Protein AF-A0A6M1ZIT8-F1 (afdb_monomer_lite)

Sequence (82 aa):
MSIKLLSLKPTQILSKGSILKILSISQTQNPFFAIVEEHQDKAYVLLYSRNGDPQGGKRIDLTKEQLKWIKKNTKKVFEYPK

Radius of gyration: 11.82 Å; chains: 1; bounding box: 29×26×26 Å

Structure (mmCIF, N/CA/C/O backbone):
data_AF-A0A6M1ZIT8-F1
#
_entry.id   AF-A0A6M1ZIT8-F1
#
loop_
_atom_site.group_PDB
_atom_site.id
_atom_site.type_symbol
_atom_site.label_atom_id
_atom_site.label_alt_id
_atom_site.label_comp_id
_atom_site.label_asym_id
_atom_site.label_entity_id
_atom_site.label_seq_id
_atom_site.pdbx_PDB_ins_code
_atom_site.Cartn_x
_atom_site.Cartn_y
_atom_site.Cartn_z
_atom_site.occupancy
_atom_site.B_iso_or_equiv
_atom_site.auth_seq_id
_atom_site.auth_comp_id
_atom_site.auth_asym_id
_atom_site.auth_atom_id
_atom_site.pdbx_PDB_model_num
ATOM 1 N N . MET A 1 1 ? -18.379 10.556 -7.822 1.00 55.00 1 MET A N 1
ATOM 2 C CA . MET A 1 1 ? -17.366 9.673 -7.233 1.00 55.00 1 MET A CA 1
ATOM 3 C C . MET A 1 1 ? -16.032 10.286 -7.591 1.00 55.00 1 MET A C 1
ATOM 5 O O . MET A 1 1 ? -15.733 10.351 -8.773 1.00 55.00 1 MET A O 1
ATOM 9 N N . SER A 1 2 ? -15.327 10.843 -6.610 1.00 61.16 2 SER A N 1
ATOM 10 C CA . SER A 1 2 ? -13.969 11.363 -6.792 1.00 61.16 2 SER A CA 1
ATOM 11 C C . SER A 1 2 ? -13.014 10.305 -6.269 1.00 61.16 2 SER A C 1
ATOM 13 O O . SER A 1 2 ? -13.162 9.873 -5.127 1.00 61.16 2 SER A O 1
ATOM 15 N N . ILE A 1 3 ? -12.092 9.857 -7.113 1.00 69.50 3 ILE A N 1
ATOM 16 C CA . ILE A 1 3 ? -11.038 8.916 -6.732 1.00 69.50 3 ILE A CA 1
ATOM 17 C C . ILE A 1 3 ? -9.834 9.763 -6.333 1.00 69.50 3 ILE A C 1
ATOM 19 O O . ILE A 1 3 ? -9.405 10.628 -7.106 1.00 69.50 3 ILE A O 1
ATOM 23 N N . LYS A 1 4 ? -9.309 9.544 -5.122 1.00 77.44 4 LYS A N 1
ATOM 24 C CA . LYS A 1 4 ? -8.056 10.180 -4.696 1.00 77.44 4 LYS A CA 1
ATOM 25 C C . LYS A 1 4 ? -6.926 9.175 -4.788 1.00 77.44 4 LYS A C 1
ATOM 27 O O . LYS A 1 4 ? -6.980 8.112 -4.181 1.00 77.44 4 LYS A O 1
ATOM 32 N N . LEU A 1 5 ? -5.893 9.543 -5.524 1.00 78.94 5 LEU A N 1
ATOM 33 C CA . LEU A 1 5 ? -4.664 8.788 -5.681 1.00 78.94 5 LEU A CA 1
ATOM 34 C C . LEU A 1 5 ? -3.595 9.396 -4.782 1.00 78.94 5 LEU A C 1
ATOM 36 O O . LEU A 1 5 ? -3.176 10.541 -4.953 1.00 78.94 5 LEU A O 1
ATOM 40 N N . LEU A 1 6 ? -3.147 8.619 -3.807 1.00 80.06 6 LEU A N 1
ATOM 41 C CA . LEU A 1 6 ? -2.156 9.017 -2.820 1.00 80.06 6 LEU A CA 1
ATOM 42 C C . LEU A 1 6 ? -0.856 8.261 -3.101 1.00 80.06 6 LEU A C 1
ATOM 44 O O . LEU A 1 6 ? -0.760 7.058 -2.873 1.00 80.06 6 LEU A O 1
ATOM 48 N N . SER A 1 7 ? 0.158 8.963 -3.604 1.00 80.38 7 SER A N 1
ATOM 49 C CA . SER A 1 7 ? 1.479 8.378 -3.847 1.00 80.38 7 SER A CA 1
ATOM 50 C C . SER A 1 7 ? 2.336 8.441 -2.583 1.00 80.38 7 SER A C 1
ATOM 52 O O . SER A 1 7 ? 2.672 9.526 -2.097 1.00 80.38 7 SER A O 1
ATOM 54 N N . LEU A 1 8 ? 2.704 7.283 -2.039 1.00 75.94 8 LEU A N 1
ATOM 55 C CA . LEU A 1 8 ? 3.501 7.180 -0.817 1.00 75.94 8 LEU A CA 1
ATOM 56 C C . LEU A 1 8 ? 4.992 7.438 -1.071 1.00 75.94 8 LEU A C 1
ATOM 58 O O . LEU A 1 8 ? 5.535 7.141 -2.135 1.00 75.94 8 LEU A O 1
ATOM 62 N N . LYS A 1 9 ? 5.680 7.986 -0.061 1.00 72.06 9 LYS A N 1
ATOM 63 C CA . LYS A 1 9 ? 7.135 8.200 -0.117 1.00 72.06 9 LYS A CA 1
ATOM 64 C C . LYS A 1 9 ? 7.879 6.851 -0.212 1.00 72.06 9 LYS A C 1
ATOM 66 O O . LYS A 1 9 ? 7.580 5.965 0.587 1.00 72.06 9 LYS A O 1
ATOM 71 N N . PRO A 1 10 ? 8.910 6.708 -1.070 1.00 68.75 10 PRO A N 1
ATOM 72 C CA . PRO A 1 10 ? 9.675 5.459 -1.211 1.00 68.75 10 PRO A CA 1
ATOM 73 C C . PRO A 1 10 ? 10.277 4.941 0.104 1.00 68.75 10 PRO A C 1
ATOM 75 O O . PRO A 1 10 ? 10.309 3.741 0.363 1.00 68.75 10 PRO A O 1
ATOM 78 N N . THR A 1 11 ? 10.685 5.847 0.997 1.00 69.50 11 THR A N 1
ATOM 79 C CA . THR A 1 11 ? 11.215 5.505 2.328 1.00 69.50 11 THR A CA 1
ATOM 80 C C . THR A 1 11 ? 10.211 4.756 3.206 1.00 69.50 11 THR A C 1
ATOM 82 O O . THR A 1 11 ? 10.605 3.956 4.048 1.00 69.50 11 THR A O 1
ATOM 85 N N . GLN A 1 12 ? 8.913 4.976 2.992 1.00 68.25 12 GLN A N 1
ATOM 86 C CA . GLN A 1 12 ? 7.826 4.331 3.730 1.00 68.25 12 GLN A CA 1
ATOM 87 C C . GLN A 1 12 ? 7.438 2.967 3.149 1.00 68.25 12 GLN A C 1
ATOM 89 O O . GLN A 1 12 ? 6.711 2.217 3.794 1.00 68.25 12 GLN A O 1
ATOM 94 N N . ILE A 1 13 ? 7.932 2.648 1.950 1.00 69.06 13 ILE A N 1
ATOM 95 C CA . ILE A 1 13 ? 7.770 1.361 1.263 1.00 69.06 13 ILE A CA 1
ATOM 96 C C . ILE A 1 13 ? 8.912 0.415 1.653 1.00 69.06 13 ILE A C 1
ATOM 98 O O . ILE A 1 13 ? 8.678 -0.736 2.012 1.00 69.06 13 ILE A O 1
ATOM 102 N N . LEU A 1 14 ? 10.142 0.937 1.635 1.00 65.38 14 LEU A N 1
ATOM 103 C CA . LEU A 1 14 ? 11.382 0.170 1.794 1.00 65.38 14 LEU A CA 1
ATOM 104 C C . LEU A 1 14 ? 11.794 -0.071 3.259 1.00 65.38 14 LEU A C 1
ATOM 106 O O . LEU A 1 14 ? 12.714 -0.842 3.522 1.00 65.38 14 LEU A O 1
ATOM 110 N N . SER A 1 15 ? 11.148 0.583 4.229 1.00 65.06 15 SER A N 1
ATOM 111 C CA . SER A 1 15 ? 11.488 0.424 5.650 1.00 65.06 15 SER A CA 1
ATOM 112 C C . SER A 1 15 ? 10.962 -0.897 6.240 1.00 65.06 15 SER A C 1
ATOM 114 O O . SER A 1 15 ? 9.874 -1.352 5.898 1.00 65.06 15 SER A O 1
ATOM 116 N N . LYS A 1 16 ? 11.690 -1.499 7.198 1.00 52.75 16 LYS A N 1
ATOM 117 C CA . LYS A 1 16 ? 11.333 -2.769 7.886 1.00 52.75 16 LYS A CA 1
ATOM 118 C C . LYS A 1 16 ? 9.993 -2.738 8.659 1.00 52.75 16 LYS A C 1
ATOM 120 O O . LYS A 1 16 ? 9.525 -3.803 9.081 1.00 52.75 16 LYS A O 1
ATOM 125 N N . GLY A 1 17 ? 9.388 -1.556 8.821 1.00 56.31 17 GLY A N 1
ATOM 126 C CA . GLY A 1 17 ? 8.051 -1.295 9.383 1.00 56.31 17 GLY A CA 1
ATOM 127 C C . GLY A 1 17 ? 7.124 -0.545 8.415 1.00 56.31 17 GLY A C 1
ATOM 128 O O . GLY A 1 17 ? 6.325 0.283 8.842 1.00 56.31 17 GLY A O 1
ATOM 129 N N . SER A 1 18 ? 7.289 -0.776 7.112 1.00 67.25 18 SER A N 1
ATOM 130 C CA . SER A 1 18 ? 6.562 -0.095 6.043 1.00 67.25 18 SER A CA 1
ATOM 131 C C . SER A 1 18 ? 5.050 -0.291 6.104 1.00 67.25 18 SER A C 1
ATOM 133 O O . SER A 1 18 ? 4.531 -1.246 6.691 1.00 67.25 18 SER A O 1
ATOM 135 N N . ILE A 1 19 ? 4.345 0.593 5.394 1.00 67.69 19 ILE A N 1
ATOM 136 C CA . ILE A 1 19 ? 2.903 0.493 5.131 1.00 67.69 19 ILE A CA 1
ATOM 137 C C . ILE A 1 19 ? 2.504 -0.923 4.665 1.00 67.69 19 ILE A C 1
ATOM 139 O O . ILE A 1 19 ? 1.422 -1.399 4.978 1.00 67.69 19 ILE A O 1
ATOM 143 N N . LEU A 1 20 ? 3.405 -1.637 3.982 1.00 68.75 20 LEU A N 1
ATOM 144 C CA . LEU A 1 20 ? 3.188 -2.995 3.485 1.00 68.75 20 LEU A CA 1
ATOM 145 C C . LEU A 1 20 ? 2.975 -4.002 4.616 1.00 68.75 20 LEU A C 1
ATOM 147 O O . LEU A 1 20 ? 2.103 -4.857 4.509 1.00 68.75 20 LEU A O 1
ATOM 151 N N . LYS A 1 21 ? 3.708 -3.873 5.727 1.00 69.25 21 LYS A N 1
ATOM 152 C CA . LYS A 1 21 ? 3.465 -4.676 6.933 1.00 69.25 21 LYS A CA 1
ATOM 153 C C . LYS A 1 21 ? 2.196 -4.237 7.654 1.00 69.25 21 LYS A C 1
ATOM 155 O O . LYS A 1 21 ? 1.389 -5.087 8.010 1.00 69.25 21 LYS A O 1
ATOM 160 N N . ILE A 1 22 ? 2.005 -2.926 7.827 1.00 68.56 22 ILE A N 1
ATOM 161 C CA . ILE A 1 22 ? 0.835 -2.358 8.525 1.00 68.56 22 ILE A CA 1
ATOM 162 C C . ILE A 1 22 ? -0.470 -2.790 7.844 1.00 68.56 22 ILE A C 1
ATOM 164 O O . ILE A 1 22 ? -1.449 -3.113 8.508 1.00 68.56 22 ILE A O 1
ATOM 168 N N . LEU A 1 23 ? -0.473 -2.831 6.514 1.00 68.88 23 LEU A N 1
ATOM 169 C CA . LEU A 1 23 ? -1.627 -3.203 5.700 1.00 68.88 23 LEU A CA 1
ATOM 170 C C . LEU A 1 23 ? -1.633 -4.695 5.313 1.00 68.88 23 LEU A C 1
ATOM 172 O O . LEU A 1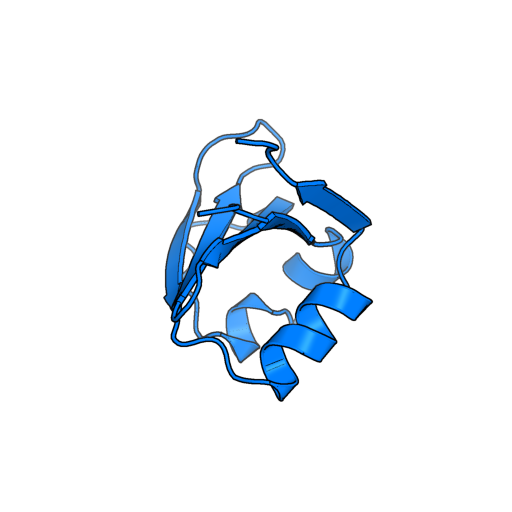 23 ? -2.527 -5.148 4.593 1.00 68.88 23 LEU A O 1
ATOM 176 N N . SER A 1 24 ? -0.646 -5.470 5.787 1.00 70.06 24 SER A N 1
ATOM 177 C CA . SER A 1 24 ? -0.448 -6.890 5.455 1.00 70.06 24 SER A CA 1
ATOM 178 C C . SER A 1 24 ? -0.579 -7.165 3.954 1.00 70.06 24 SER A C 1
ATOM 180 O O . SER A 1 24 ? -1.373 -8.003 3.514 1.00 70.06 24 SER A O 1
ATOM 182 N N . ILE A 1 25 ? 0.149 -6.388 3.158 1.00 71.38 25 ILE A N 1
ATOM 183 C CA . ILE A 1 25 ? 0.178 -6.496 1.706 1.00 71.38 25 ILE A CA 1
ATOM 184 C C . ILE A 1 25 ? 1.303 -7.452 1.339 1.00 71.38 25 ILE A C 1
ATOM 186 O O . ILE A 1 25 ? 2.479 -7.160 1.569 1.00 71.38 25 ILE A O 1
ATOM 190 N N . SER A 1 26 ? 0.929 -8.591 0.763 1.00 65.06 26 SER A N 1
ATOM 191 C CA . SER A 1 26 ? 1.883 -9.505 0.149 1.00 65.06 26 SER A CA 1
ATOM 192 C C . SER A 1 26 ? 2.507 -8.823 -1.063 1.00 65.06 26 SER A C 1
ATOM 194 O O . SER A 1 26 ? 1.806 -8.301 -1.929 1.00 65.06 26 SER A O 1
ATOM 196 N N . GLN A 1 27 ? 3.831 -8.806 -1.095 1.00 66.62 27 GLN A N 1
ATOM 197 C CA . GLN A 1 27 ? 4.634 -8.214 -2.157 1.00 66.62 27 GLN A CA 1
ATOM 198 C C . GLN A 1 27 ? 5.382 -9.343 -2.854 1.00 66.62 27 GLN A C 1
ATOM 200 O O . GLN A 1 27 ? 5.966 -10.199 -2.192 1.00 66.62 27 GLN A O 1
ATOM 205 N N . THR A 1 28 ? 5.328 -9.350 -4.182 1.00 62.19 28 THR A N 1
ATOM 206 C CA . THR A 1 28 ? 5.990 -10.376 -4.996 1.00 62.19 28 THR A CA 1
ATOM 207 C C . THR A 1 28 ? 7.486 -10.076 -5.139 1.00 62.19 28 THR A C 1
ATOM 209 O O . THR A 1 28 ? 8.303 -10.989 -5.138 1.00 62.19 28 THR A O 1
ATOM 212 N N . GLN A 1 29 ? 7.851 -8.789 -5.211 1.00 67.81 29 GLN A N 1
ATOM 213 C CA . GLN A 1 29 ? 9.229 -8.275 -5.181 1.00 67.81 29 GLN A CA 1
ATOM 214 C C . GLN A 1 29 ? 9.272 -6.935 -4.431 1.00 67.81 29 GLN A C 1
ATOM 216 O O . GLN A 1 29 ? 8.219 -6.387 -4.115 1.00 67.81 29 GLN A O 1
ATOM 221 N N . ASN A 1 30 ? 10.474 -6.392 -4.189 1.00 70.44 30 ASN A N 1
ATOM 222 C CA . ASN A 1 30 ? 10.676 -5.094 -3.533 1.00 70.44 30 ASN A CA 1
ATOM 223 C C . ASN A 1 30 ? 10.070 -3.944 -4.366 1.00 70.44 30 ASN A C 1
ATOM 225 O O . ASN A 1 30 ? 10.656 -3.546 -5.379 1.00 70.44 30 ASN A O 1
ATOM 229 N N . PRO A 1 31 ? 8.940 -3.356 -3.944 1.00 74.94 31 PRO A N 1
ATOM 230 C CA . PRO A 1 31 ? 8.319 -2.261 -4.666 1.00 74.94 31 PRO A CA 1
ATOM 231 C C . PRO A 1 31 ? 9.040 -0.944 -4.354 1.00 74.94 31 PRO A C 1
ATOM 233 O O . PRO A 1 31 ? 9.566 -0.739 -3.260 1.00 74.94 31 PRO A O 1
ATOM 236 N N . PHE A 1 32 ? 9.068 -0.030 -5.324 1.00 74.94 32 PHE A N 1
ATOM 237 C CA . PHE A 1 32 ? 9.737 1.267 -5.191 1.00 74.94 32 PHE A CA 1
ATOM 238 C C . PHE A 1 32 ? 8.769 2.375 -4.768 1.00 74.94 32 PHE A C 1
ATOM 240 O O . PHE A 1 32 ? 9.129 3.265 -3.995 1.00 74.94 32 PHE A O 1
ATOM 247 N N . PHE A 1 33 ? 7.527 2.320 -5.249 1.00 76.31 33 PHE A N 1
ATOM 248 C CA . PHE A 1 33 ? 6.463 3.229 -4.838 1.00 76.31 33 PHE A CA 1
ATOM 249 C C . PHE A 1 33 ? 5.135 2.486 -4.695 1.00 76.31 33 PHE A C 1
ATOM 251 O O . PHE A 1 33 ? 4.907 1.463 -5.337 1.00 76.31 33 PHE A O 1
ATOM 258 N N . ALA A 1 34 ? 4.261 3.011 -3.835 1.00 79.75 34 ALA A N 1
ATOM 259 C CA . ALA A 1 34 ? 2.877 2.570 -3.750 1.00 79.75 34 ALA A CA 1
ATOM 260 C C . ALA A 1 34 ? 1.934 3.734 -4.003 1.00 79.75 34 ALA A C 1
ATOM 262 O O . ALA A 1 34 ? 2.209 4.885 -3.642 1.00 79.75 34 ALA A O 1
ATOM 263 N N . ILE A 1 35 ? 0.810 3.388 -4.599 1.00 82.94 35 ILE A N 1
ATOM 264 C CA . ILE A 1 35 ? -0.302 4.268 -4.882 1.00 82.94 35 ILE A CA 1
ATOM 265 C C . ILE A 1 35 ? -1.486 3.741 -4.085 1.00 82.94 35 ILE A C 1
ATOM 267 O O . ILE A 1 35 ? -1.804 2.558 -4.157 1.00 82.94 35 ILE A O 1
ATOM 271 N N . VAL A 1 36 ? -2.116 4.605 -3.298 1.00 83.06 36 VAL A N 1
ATOM 272 C CA . VAL A 1 36 ? -3.366 4.284 -2.613 1.00 83.06 36 VAL A CA 1
ATOM 273 C C . VAL A 1 36 ? -4.499 4.997 -3.326 1.00 83.06 36 VAL A C 1
ATOM 275 O O . VAL A 1 36 ? -4.539 6.224 -3.351 1.00 83.06 36 VAL A O 1
ATOM 278 N N . GLU A 1 37 ? -5.409 4.223 -3.894 1.00 84.81 37 GLU A N 1
ATOM 279 C CA . GLU A 1 37 ? -6.675 4.693 -4.440 1.00 84.81 37 GLU A CA 1
ATOM 280 C C . GLU A 1 37 ? -7.718 4.688 -3.328 1.00 84.81 37 GLU A C 1
ATOM 282 O O . GLU A 1 37 ? -8.152 3.632 -2.873 1.00 84.81 37 GLU A O 1
ATOM 287 N N . GLU A 1 38 ? -8.096 5.874 -2.860 1.00 80.12 38 GLU A N 1
ATOM 288 C CA . GLU A 1 38 ? -9.170 6.081 -1.889 1.00 80.12 38 GLU A CA 1
ATOM 289 C C . GLU A 1 38 ? -10.516 6.109 -2.635 1.00 80.12 38 GLU A C 1
ATOM 291 O O . GLU A 1 38 ? -10.783 7.015 -3.431 1.00 80.12 38 GLU A O 1
ATOM 296 N N . HIS A 1 39 ? -11.364 5.115 -2.364 1.00 78.56 39 HIS A N 1
ATOM 297 C CA . HIS A 1 39 ? -12.784 5.090 -2.721 1.00 78.56 39 HIS A CA 1
ATOM 298 C C . HIS A 1 39 ? -13.630 5.309 -1.455 1.00 78.56 39 HIS A C 1
ATOM 300 O O . HIS A 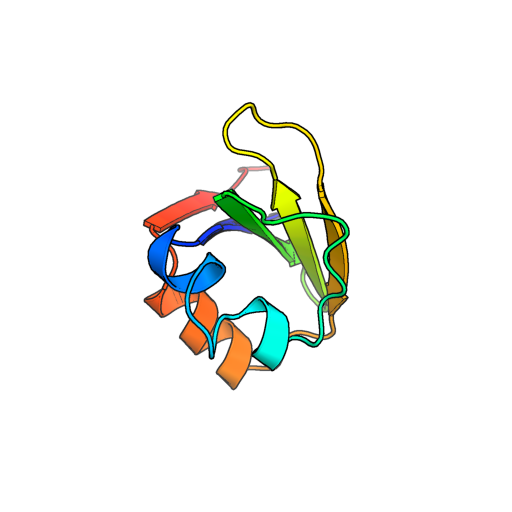1 39 ? -13.119 5.225 -0.342 1.00 78.56 39 HIS A O 1
ATOM 306 N N . GLN A 1 40 ? -14.931 5.588 -1.613 1.00 72.38 40 GLN A N 1
ATOM 307 C CA . GLN A 1 40 ? -15.813 5.996 -0.503 1.00 72.38 40 GLN A CA 1
ATOM 308 C C . GLN A 1 40 ? -15.760 5.067 0.721 1.00 72.38 40 GLN A C 1
ATOM 310 O O . GLN A 1 40 ? -15.648 5.565 1.836 1.00 72.38 40 GLN A O 1
ATOM 315 N N . ASP A 1 41 ? -15.770 3.750 0.513 1.00 72.88 41 ASP A N 1
ATOM 316 C CA . ASP A 1 41 ? -15.787 2.769 1.609 1.00 72.88 41 ASP A CA 1
ATOM 317 C C . ASP A 1 41 ? -14.513 1.927 1.698 1.00 72.88 41 ASP A C 1
ATOM 319 O O . ASP A 1 41 ? -14.347 1.136 2.622 1.00 72.88 41 ASP A O 1
ATOM 323 N N . LYS A 1 42 ? -13.630 2.016 0.699 1.00 80.19 42 LYS A N 1
ATOM 324 C CA . LYS A 1 42 ? -12.528 1.065 0.511 1.00 80.19 42 LYS A CA 1
ATOM 325 C C . LYS A 1 42 ? -11.343 1.736 -0.134 1.00 80.19 42 LYS A C 1
ATOM 327 O O . LYS A 1 42 ? -11.487 2.754 -0.802 1.00 80.19 42 LYS A O 1
ATOM 332 N N . ALA A 1 43 ? -10.185 1.112 -0.010 1.00 82.94 43 ALA A N 1
ATOM 333 C CA . ALA A 1 43 ? -9.026 1.555 -0.746 1.00 82.94 43 ALA A CA 1
ATOM 334 C C . ALA A 1 43 ? -8.268 0.416 -1.393 1.00 82.94 43 ALA A C 1
ATOM 336 O O . ALA A 1 43 ? -8.230 -0.707 -0.885 1.00 82.94 43 ALA A O 1
ATOM 337 N N . TYR A 1 44 ? -7.638 0.738 -2.511 1.00 84.19 44 TYR A N 1
ATOM 338 C CA . TYR A 1 44 ? -6.738 -0.163 -3.202 1.00 84.19 44 TYR A CA 1
ATOM 339 C C . TYR A 1 44 ? -5.329 0.358 -3.045 1.00 84.19 44 TYR A C 1
ATOM 341 O O . TYR A 1 44 ? -5.030 1.500 -3.376 1.00 84.19 44 TYR A O 1
ATOM 349 N N . VAL A 1 45 ? -4.460 -0.480 -2.501 1.00 83.62 45 VAL A N 1
ATOM 350 C CA . VAL A 1 45 ? -3.038 -0.180 -2.434 1.00 83.62 45 VAL A CA 1
ATOM 351 C C . VAL A 1 45 ? -2.390 -0.937 -3.571 1.00 83.62 45 VAL A C 1
ATOM 353 O O . VAL A 1 45 ? -2.389 -2.166 -3.572 1.00 83.62 45 VAL A O 1
ATOM 356 N N . LEU A 1 46 ? -1.866 -0.198 -4.534 1.00 84.50 46 LEU A N 1
ATOM 357 C CA . LEU A 1 46 ? -1.183 -0.698 -5.714 1.00 84.50 46 LEU A CA 1
ATOM 358 C C . LEU A 1 46 ? 0.316 -0.471 -5.537 1.00 84.50 46 LEU A C 1
ATOM 360 O O . LEU A 1 46 ? 0.754 0.620 -5.170 1.00 84.50 46 LEU A O 1
ATOM 364 N N . LEU A 1 47 ? 1.104 -1.514 -5.761 1.00 82.94 47 LEU A N 1
ATOM 365 C CA . LEU A 1 47 ? 2.553 -1.504 -5.613 1.00 82.94 47 LEU A CA 1
ATOM 366 C C . LEU A 1 47 ? 3.202 -1.504 -6.985 1.00 82.94 47 LEU A C 1
ATOM 368 O O . LEU A 1 47 ? 2.783 -2.256 -7.862 1.00 82.94 47 LEU A O 1
ATOM 372 N N . TYR A 1 48 ? 4.257 -0.713 -7.146 1.00 82.38 48 TYR A N 1
ATOM 373 C CA . TYR A 1 48 ? 4.949 -0.571 -8.419 1.00 82.38 48 TYR A CA 1
ATOM 374 C C . TYR A 1 48 ? 6.468 -0.649 -8.264 1.00 82.38 48 TYR A C 1
ATOM 376 O O . TYR A 1 48 ? 7.041 -0.224 -7.253 1.00 82.38 48 TYR A O 1
ATOM 384 N N . SER A 1 49 ? 7.126 -1.187 -9.291 1.00 81.19 49 SER A N 1
ATOM 385 C CA . SER A 1 49 ? 8.579 -1.166 -9.462 1.00 81.19 49 SER A CA 1
ATOM 386 C C . SER A 1 49 ? 9.055 0.259 -9.762 1.00 81.19 49 SER A C 1
ATOM 388 O O . SER A 1 49 ? 8.262 1.139 -10.085 1.00 81.19 49 SER A O 1
ATOM 390 N N . ARG A 1 50 ? 10.369 0.502 -9.722 1.00 80.75 50 ARG A N 1
ATOM 391 C CA . ARG A 1 50 ? 10.945 1.801 -10.118 1.00 80.75 50 ARG A CA 1
ATOM 392 C C . ARG A 1 50 ? 10.625 2.177 -11.573 1.00 80.75 50 ARG A C 1
ATOM 394 O O . ARG A 1 50 ? 10.571 3.365 -11.878 1.00 80.75 50 ARG A O 1
ATOM 401 N N . ASN A 1 51 ? 10.392 1.182 -12.426 1.00 82.06 51 ASN A N 1
ATOM 402 C CA . ASN A 1 51 ? 10.089 1.350 -13.846 1.00 82.06 51 ASN A CA 1
ATOM 403 C C . ASN A 1 51 ? 8.579 1.471 -14.117 1.00 82.06 51 ASN A C 1
ATOM 405 O O . ASN A 1 51 ? 8.185 1.687 -15.257 1.00 82.06 51 ASN A O 1
ATOM 409 N N . GLY A 1 52 ? 7.739 1.368 -13.080 1.00 77.00 52 GLY A N 1
ATOM 410 C CA . GLY A 1 52 ? 6.284 1.446 -13.207 1.00 77.00 52 GLY A CA 1
ATOM 411 C C . GLY A 1 52 ? 5.587 0.106 -13.433 1.00 77.00 52 GLY A C 1
ATOM 412 O O . GLY A 1 52 ? 4.381 0.096 -13.661 1.00 77.00 52 GLY A O 1
ATOM 413 N N . ASP A 1 53 ? 6.295 -1.020 -13.321 1.00 82.31 53 ASP A N 1
ATOM 414 C CA . ASP A 1 53 ? 5.671 -2.342 -13.418 1.00 82.31 53 ASP A CA 1
ATOM 415 C C . ASP A 1 53 ? 4.831 -2.628 -12.171 1.00 82.31 53 ASP A C 1
ATOM 417 O O . ASP A 1 53 ? 5.328 -2.431 -11.056 1.00 82.31 53 ASP A O 1
ATOM 421 N N . PRO A 1 54 ? 3.598 -3.137 -12.306 1.00 81.69 54 PRO A N 1
ATOM 422 C CA . PRO A 1 54 ? 2.798 -3.542 -11.160 1.00 81.69 54 PRO A CA 1
ATOM 423 C C . PRO A 1 54 ? 3.465 -4.719 -10.433 1.00 81.69 54 PRO A C 1
ATOM 425 O O . PRO A 1 54 ? 3.748 -5.761 -11.015 1.00 81.69 54 PRO A O 1
ATOM 428 N N . GLN A 1 55 ? 3.708 -4.552 -9.135 1.00 80.38 55 GLN A N 1
ATOM 429 C CA . GLN A 1 55 ? 4.342 -5.542 -8.248 1.00 80.38 55 GLN A CA 1
ATOM 430 C C . GLN A 1 55 ? 3.338 -6.247 -7.326 1.00 80.38 55 GLN A C 1
ATOM 432 O O . GLN A 1 55 ? 3.706 -7.094 -6.504 1.00 80.38 55 GLN A O 1
ATOM 437 N N . GLY A 1 56 ? 2.062 -5.896 -7.472 1.00 79.69 56 GLY A N 1
ATOM 438 C CA . GLY A 1 56 ? 0.944 -6.439 -6.719 1.00 79.69 56 GLY A CA 1
ATOM 439 C C . GLY A 1 56 ? 0.046 -5.335 -6.184 1.00 79.69 56 GLY A C 1
ATOM 440 O O . GLY A 1 56 ? 0.268 -4.143 -6.396 1.00 79.69 56 GLY A O 1
ATOM 441 N N . GLY A 1 57 ? -0.979 -5.743 -5.458 1.00 79.12 57 GLY A N 1
ATOM 442 C CA . GLY A 1 57 ? -1.858 -4.814 -4.783 1.00 79.12 57 GLY A CA 1
ATOM 443 C C . GLY A 1 57 ? -2.846 -5.535 -3.894 1.00 79.12 57 GLY A C 1
ATOM 444 O O . GLY A 1 57 ? -3.030 -6.749 -3.989 1.00 79.12 57 GLY A O 1
ATOM 445 N N . LYS A 1 58 ? -3.468 -4.782 -2.995 1.00 82.75 58 LYS A N 1
ATOM 446 C CA . LYS A 1 58 ? -4.458 -5.325 -2.074 1.00 82.75 58 LYS A CA 1
ATOM 447 C C . LYS A 1 58 ? -5.567 -4.322 -1.838 1.00 82.75 58 LYS A C 1
ATOM 449 O O . LYS A 1 58 ? -5.322 -3.135 -1.620 1.00 82.75 58 LYS A O 1
ATOM 454 N N . ARG A 1 59 ? -6.791 -4.839 -1.841 1.00 83.69 59 ARG A N 1
ATOM 455 C CA . ARG A 1 59 ? -7.956 -4.119 -1.348 1.00 83.69 59 ARG A CA 1
ATOM 456 C C . ARG A 1 59 ? -7.957 -4.168 0.171 1.00 83.69 59 ARG A C 1
ATOM 458 O O . ARG A 1 59 ? -7.860 -5.250 0.749 1.00 83.69 59 ARG A O 1
ATOM 465 N N . ILE A 1 60 ? -8.084 -3.010 0.794 1.00 80.31 60 ILE A N 1
ATOM 466 C CA . ILE A 1 60 ? -8.167 -2.877 2.242 1.00 80.31 60 ILE A CA 1
ATOM 467 C C . ILE A 1 60 ? -9.374 -2.027 2.625 1.00 80.31 60 ILE A C 1
ATOM 469 O O . ILE A 1 60 ? -9.714 -1.052 1.947 1.00 80.31 60 ILE A O 1
ATOM 473 N N . ASP A 1 61 ? -10.006 -2.398 3.731 1.00 80.44 61 ASP A N 1
ATOM 474 C CA . ASP A 1 61 ? -10.947 -1.532 4.428 1.00 80.44 61 ASP A CA 1
ATOM 475 C C . ASP A 1 61 ? -10.122 -0.530 5.231 1.00 80.44 61 ASP A C 1
ATOM 477 O O . ASP A 1 61 ? -9.358 -0.886 6.130 1.00 80.44 61 ASP A O 1
ATOM 481 N N . LEU A 1 62 ? -10.185 0.727 4.809 1.00 73.75 62 LEU A N 1
ATOM 482 C CA . LEU A 1 62 ? -9.231 1.735 5.231 1.00 73.75 62 LEU A CA 1
ATOM 483 C C . LEU A 1 62 ? -9.757 2.403 6.509 1.00 73.75 62 LEU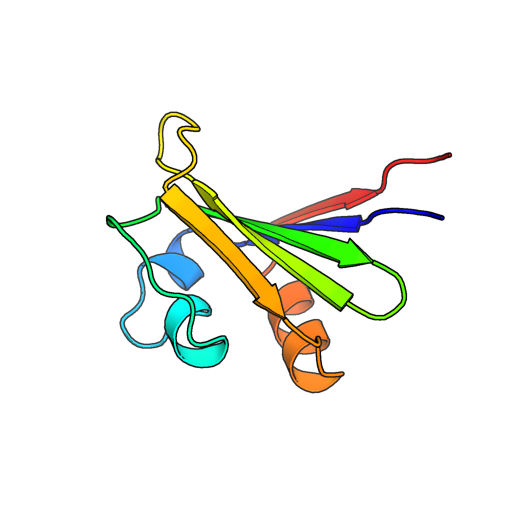 A C 1
ATOM 485 O O . LEU A 1 62 ? -10.746 3.135 6.489 1.00 73.75 62 LEU A O 1
ATOM 489 N N . THR A 1 63 ? -9.111 2.140 7.648 1.00 79.38 63 THR A N 1
ATOM 490 C CA . THR A 1 63 ? -9.529 2.733 8.928 1.00 79.38 63 THR A CA 1
ATOM 491 C C . THR A 1 63 ? -9.134 4.210 9.013 1.00 79.38 63 THR A C 1
ATOM 493 O O . THR A 1 63 ? -8.177 4.662 8.379 1.00 79.38 63 THR A O 1
ATOM 496 N N . LYS A 1 64 ? -9.827 5.000 9.848 1.00 78.12 64 LYS A N 1
ATOM 497 C CA . LYS A 1 64 ? -9.511 6.434 10.031 1.00 78.12 64 LYS A CA 1
ATOM 498 C C . LYS A 1 64 ? -8.047 6.678 10.426 1.00 78.12 64 LYS A C 1
ATOM 500 O O . LYS A 1 64 ? -7.461 7.681 10.016 1.00 78.12 64 LYS A O 1
ATOM 505 N N . GLU A 1 65 ? -7.452 5.776 11.204 1.00 79.44 65 GLU A N 1
ATOM 506 C CA . GLU A 1 65 ? -6.044 5.858 11.606 1.00 79.44 65 GLU A CA 1
ATOM 507 C C . GLU A 1 65 ? -5.093 5.553 10.447 1.00 79.44 65 GLU A C 1
ATOM 509 O O . GLU A 1 65 ? -4.158 6.321 10.206 1.00 79.44 65 GLU A O 1
ATOM 514 N N . GLN A 1 66 ? -5.372 4.499 9.672 1.00 75.94 66 GLN A N 1
ATOM 515 C CA . GLN A 1 66 ? -4.603 4.174 8.470 1.00 75.94 66 GLN A CA 1
ATOM 516 C C . GLN A 1 66 ? -4.662 5.320 7.456 1.00 75.94 66 GLN A C 1
ATOM 518 O O . GLN A 1 66 ? -3.638 5.683 6.881 1.00 75.94 66 GLN A O 1
ATOM 523 N N . LEU A 1 67 ? 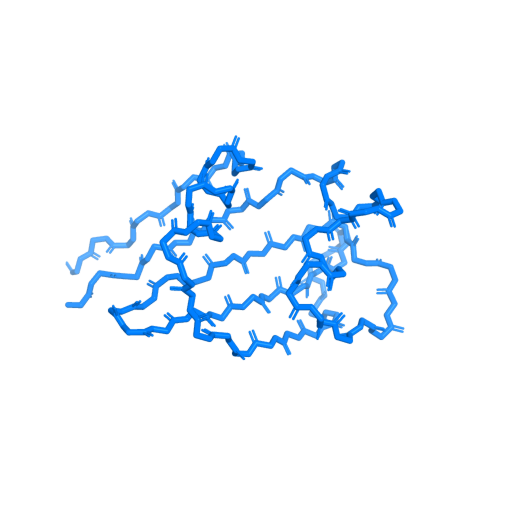-5.821 5.968 7.302 1.00 77.69 67 LEU A N 1
ATOM 524 C CA . LEU A 1 67 ? -5.988 7.098 6.390 1.00 77.69 67 LEU A CA 1
ATOM 525 C C . LEU A 1 67 ? -5.148 8.300 6.794 1.00 77.69 67 LEU A C 1
ATOM 527 O O . LEU A 1 67 ? -4.466 8.894 5.957 1.00 77.69 67 LEU A O 1
ATOM 531 N N . LYS A 1 68 ? -5.179 8.657 8.082 1.00 81.00 68 LYS A N 1
ATOM 532 C CA . LYS A 1 68 ? -4.349 9.741 8.618 1.00 81.00 68 LYS A CA 1
ATOM 533 C C . LYS A 1 68 ? -2.870 9.447 8.400 1.00 81.00 68 LYS A C 1
ATOM 535 O O . LYS A 1 68 ? -2.128 10.336 7.982 1.00 81.00 68 LYS A O 1
ATOM 540 N N . TRP A 1 69 ? -2.450 8.206 8.638 1.00 79.12 69 TRP A N 1
ATOM 541 C CA . TRP A 1 69 ? -1.069 7.795 8.423 1.00 79.12 69 TRP A CA 1
ATOM 542 C 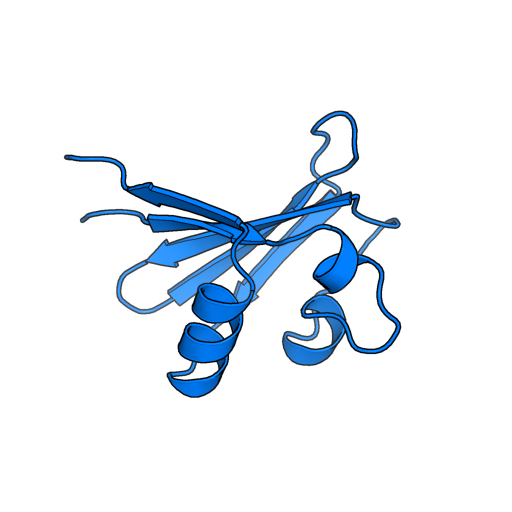C . TRP A 1 69 ? -0.673 7.893 6.948 1.00 79.12 69 TRP A C 1
ATOM 544 O O . TRP A 1 69 ? 0.362 8.485 6.639 1.00 79.12 69 TRP A O 1
ATOM 554 N N . ILE A 1 70 ? -1.503 7.373 6.037 1.00 78.44 70 ILE A N 1
ATOM 555 C CA . ILE A 1 70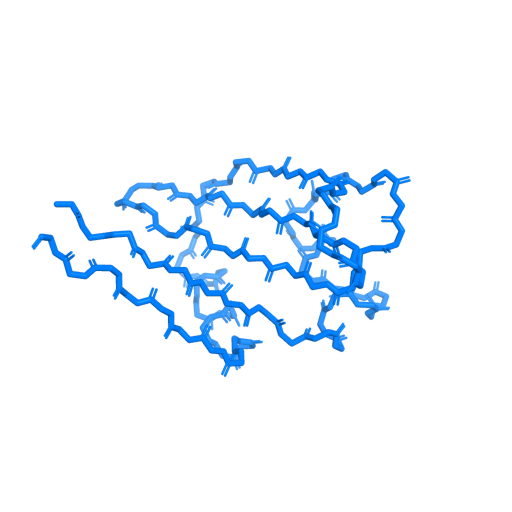 ? -1.268 7.417 4.588 1.00 78.44 70 ILE A CA 1
ATOM 556 C C . ILE A 1 70 ? -1.158 8.871 4.141 1.00 78.44 70 ILE A C 1
ATOM 558 O O . ILE A 1 70 ? -0.147 9.233 3.549 1.00 78.44 70 ILE A O 1
ATOM 562 N N . LYS A 1 71 ? -2.113 9.737 4.500 1.00 78.06 71 LYS A N 1
ATOM 563 C CA . LYS A 1 71 ? -2.093 11.166 4.135 1.00 78.06 71 LYS A CA 1
ATOM 564 C C . LYS A 1 71 ? -0.841 11.882 4.654 1.00 78.06 71 LYS A C 1
ATOM 566 O O . LYS A 1 71 ? -0.212 12.612 3.896 1.00 78.06 71 LYS A O 1
ATOM 571 N N . LYS A 1 72 ? -0.403 11.606 5.888 1.00 80.50 72 LYS A N 1
ATOM 572 C CA . LYS A 1 72 ? 0.841 12.167 6.458 1.00 80.50 72 LYS A CA 1
ATOM 573 C C . LYS A 1 72 ? 2.105 11.708 5.717 1.00 80.50 72 LYS A C 1
ATOM 575 O O . LYS A 1 72 ? 3.089 12.442 5.640 1.00 80.50 72 LYS A O 1
ATOM 580 N N . ASN A 1 73 ? 2.084 10.492 5.177 1.00 76.75 73 ASN A N 1
ATOM 581 C CA . ASN A 1 73 ? 3.219 9.857 4.502 1.00 76.75 73 ASN A CA 1
ATOM 582 C C . ASN A 1 73 ? 3.130 9.893 2.968 1.00 76.75 73 ASN A C 1
ATOM 584 O O . ASN A 1 73 ? 4.016 9.383 2.274 1.00 76.75 73 ASN A O 1
ATOM 588 N N . THR A 1 74 ? 2.090 10.532 2.439 1.00 77.75 74 THR A N 1
ATOM 589 C CA . THR A 1 74 ? 1.881 10.752 1.012 1.00 77.75 74 THR A CA 1
ATOM 590 C C . THR A 1 74 ? 2.770 11.898 0.546 1.00 77.75 74 THR A C 1
ATOM 592 O O . THR A 1 74 ? 2.866 12.941 1.189 1.00 77.75 74 THR A O 1
ATOM 595 N N . LYS A 1 75 ? 3.469 11.691 -0.569 1.00 74.62 75 LYS A N 1
ATOM 596 C CA . LYS A 1 75 ? 4.278 12.718 -1.229 1.00 74.62 75 LYS A CA 1
ATOM 597 C C . LYS A 1 75 ? 3.432 13.577 -2.164 1.00 74.62 75 LYS A C 1
ATOM 599 O O . LYS A 1 75 ? 3.684 14.771 -2.271 1.00 74.62 75 LYS A O 1
ATOM 604 N N . LYS A 1 76 ? 2.475 12.966 -2.868 1.00 72.12 76 LYS A N 1
ATOM 605 C CA . LYS A 1 76 ? 1.649 13.643 -3.871 1.00 72.12 76 LYS A CA 1
ATOM 606 C C . LYS A 1 76 ? 0.232 13.082 -3.859 1.00 72.12 76 LYS A C 1
ATOM 608 O O . LYS A 1 76 ? 0.059 11.864 -3.871 1.00 72.12 76 LYS A O 1
ATOM 613 N N . VAL A 1 77 ? -0.743 13.983 -3.817 1.00 72.75 77 VAL A N 1
ATOM 614 C CA . VAL A 1 77 ? -2.171 13.677 -3.916 1.00 72.75 77 VAL A CA 1
ATOM 615 C C . VAL A 1 77 ? -2.617 14.083 -5.312 1.00 72.75 77 VAL A C 1
ATOM 617 O O . VAL A 1 77 ? -2.414 15.228 -5.709 1.00 72.75 77 VAL A O 1
ATOM 620 N N . PHE A 1 78 ? -3.185 13.144 -6.055 1.00 70.88 78 PHE A N 1
ATOM 621 C CA . PHE A 1 78 ? -3.898 13.421 -7.291 1.00 70.88 78 PHE A CA 1
ATOM 622 C C . PHE A 1 78 ? -5.379 13.184 -7.037 1.00 70.88 78 PHE A C 1
ATOM 624 O O . PHE A 1 78 ? -5.781 12.100 -6.624 1.00 70.88 78 PHE A O 1
ATOM 631 N N . GLU A 1 79 ? -6.188 14.206 -7.260 1.00 67.69 79 GLU A N 1
ATOM 632 C CA . GLU A 1 79 ? -7.640 14.089 -7.227 1.00 67.69 79 GLU A CA 1
ATOM 633 C C . GLU A 1 79 ? -8.104 14.187 -8.668 1.00 67.69 79 GLU A C 1
ATOM 635 O O . GLU A 1 79 ? -7.805 15.177 -9.333 1.00 67.69 79 GLU A O 1
ATOM 640 N N . TYR A 1 80 ? -8.781 13.156 -9.169 1.00 56.09 80 TYR A N 1
ATOM 641 C CA . TYR A 1 80 ? -9.410 13.253 -10.480 1.00 56.09 80 TYR A CA 1
ATOM 642 C C . TYR A 1 80 ? -10.728 14.023 -10.321 1.00 56.09 80 TYR A C 1
ATOM 644 O O . TYR A 1 80 ? -11.637 13.522 -9.639 1.00 56.09 80 TYR A O 1
ATOM 652 N N . PRO A 1 81 ? -10.842 15.246 -10.884 1.00 51.75 81 PRO A N 1
ATOM 653 C CA . PRO A 1 81 ? -12.131 15.896 -11.016 1.00 51.75 81 PRO A CA 1
ATOM 654 C C . PRO A 1 81 ? -12.978 15.091 -12.002 1.00 51.75 81 PRO A C 1
ATOM 656 O O . PRO A 1 81 ? -12.462 14.446 -12.915 1.00 51.75 81 PRO A O 1
ATOM 659 N N . LYS A 1 82 ? -14.273 15.071 -11.720 1.00 51.25 82 LYS A N 1
ATOM 660 C CA . LYS A 1 82 ? -15.267 14.272 -12.425 1.00 51.25 82 LYS A CA 1
ATOM 661 C C . LYS A 1 82 ? -15.538 14.820 -13.821 1.00 51.25 82 LYS A C 1
ATOM 663 O O . LYS A 1 82 ? -15.521 16.063 -13.952 1.00 51.25 82 LYS A O 1
#

Secondary structure (DSSP, 8-state):
-PPEEEEEPHHHHHSTT-HHHHTT---SS--SEEEEEE-SS-EEEEEE-TTS-EEEEEEE---HHHHHHHHHHEEEEEE---

Foldseek 3Di:
DKKKKFKFQQCLQQDPNHPCVVQVPDWQDRFRIWIWTDDPQKIKIWTAHPVGHTRGIDIDRQDPVNVVVSVVRTPDMDIDDD

pLDDT: mean 74.09, std 8.18, range [51.25, 84.81]